Protein AF-A0A2W4LB54-F1 (afdb_monomer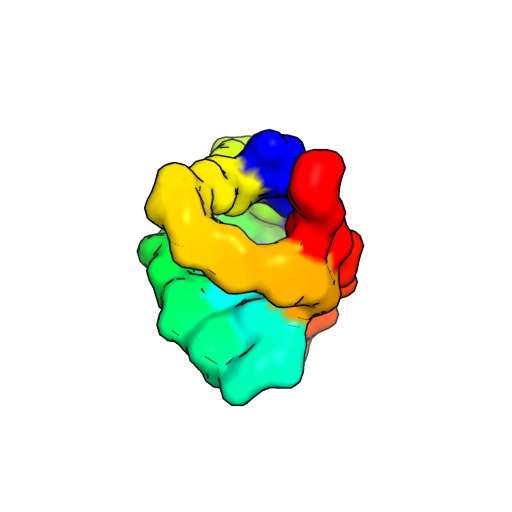_lite)

Foldseek 3Di:
DAWDKDFDAAAQFWKWKWKAFPVGDIDTDDTDTQHNRRMCPVVRDDDDADVPRDWFKMKMWIATPPRRDIDIDIDTGDD

pLDDT: mean 94.46, std 4.21, range [80.69, 98.62]

Stru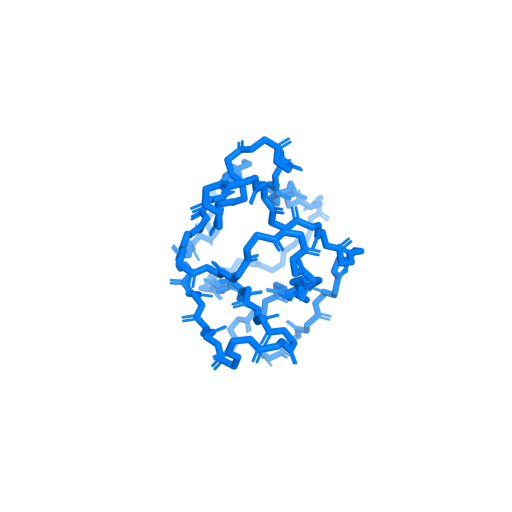cture (mmCIF, N/CA/C/O backbone):
data_AF-A0A2W4LB54-F1
#
_entry.id   AF-A0A2W4LB54-F1
#
loop_
_atom_site.group_PDB
_atom_site.id
_atom_site.type_symbol
_atom_site.label_atom_id
_atom_site.label_alt_id
_atom_site.label_comp_id
_atom_site.label_asym_id
_atom_site.label_entity_id
_atom_site.label_seq_id
_atom_site.pdbx_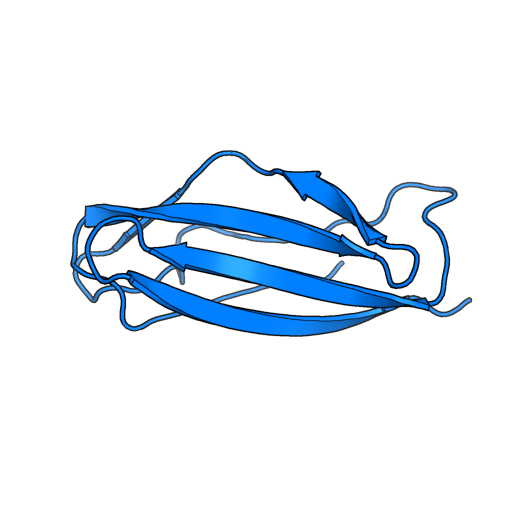PDB_ins_code
_atom_site.Cartn_x
_atom_site.Cartn_y
_atom_site.Cartn_z
_atom_site.occupancy
_atom_site.B_iso_or_equiv
_atom_site.auth_seq_id
_atom_site.auth_comp_id
_atom_site.auth_asym_id
_atom_site.auth_atom_id
_atom_site.pdbx_PDB_model_num
ATOM 1 N N . MET A 1 1 ? 0.202 2.565 -15.908 1.00 86.62 1 MET A N 1
ATOM 2 C CA . MET A 1 1 ? -0.265 3.073 -14.600 1.00 86.62 1 MET A CA 1
ATOM 3 C C . MET A 1 1 ? -1.153 2.018 -13.974 1.00 86.62 1 MET A C 1
ATOM 5 O O . MET A 1 1 ? -1.972 1.452 -14.688 1.00 86.62 1 MET A O 1
ATOM 9 N N . PHE A 1 2 ? -0.962 1.724 -12.693 1.00 92.44 2 PHE A N 1
ATOM 10 C CA . PHE A 1 2 ? -1.748 0.742 -11.948 1.00 92.44 2 PHE A CA 1
ATOM 11 C C . PHE A 1 2 ? -2.544 1.457 -10.860 1.00 92.44 2 PHE A C 1
ATOM 13 O O . PHE A 1 2 ? -1.949 2.158 -10.049 1.00 92.44 2 PHE A O 1
ATOM 20 N N . PHE A 1 3 ? -3.867 1.305 -10.853 1.00 93.69 3 PHE A N 1
ATOM 21 C CA . PHE A 1 3 ? -4.733 1.881 -9.824 1.00 93.69 3 PHE A CA 1
ATOM 22 C C . PHE A 1 3 ? -5.037 0.847 -8.753 1.00 93.69 3 PHE A C 1
ATOM 24 O O . PHE A 1 3 ? -5.263 -0.324 -9.058 1.00 93.69 3 PHE A O 1
ATOM 31 N N . PHE A 1 4 ? -5.093 1.299 -7.507 1.00 94.31 4 PHE A N 1
ATOM 32 C CA . PHE A 1 4 ? -5.339 0.438 -6.367 1.00 94.31 4 PHE A CA 1
ATOM 33 C C . PHE A 1 4 ? -6.443 1.009 -5.485 1.00 94.31 4 PHE A C 1
ATOM 35 O O . PHE A 1 4 ? -6.480 2.197 -5.176 1.0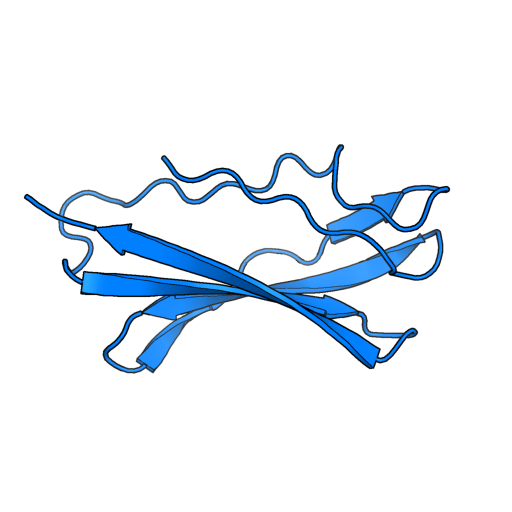0 94.31 4 PHE A O 1
ATOM 42 N N . ASN A 1 5 ? -7.344 0.129 -5.070 1.00 95.00 5 ASN A N 1
ATOM 43 C CA . ASN A 1 5 ? -8.351 0.416 -4.069 1.00 95.00 5 ASN A CA 1
ATOM 44 C C . ASN A 1 5 ? -8.412 -0.765 -3.100 1.00 95.00 5 ASN A C 1
ATOM 46 O O . ASN A 1 5 ? -8.261 -1.917 -3.506 1.00 95.00 5 ASN A O 1
ATOM 50 N N . ALA A 1 6 ? -8.660 -0.468 -1.831 1.00 97.00 6 ALA A N 1
ATOM 51 C CA . ALA A 1 6 ? -8.810 -1.448 -0.773 1.00 97.00 6 ALA A CA 1
ATOM 52 C C . ALA A 1 6 ? -9.886 -0.996 0.213 1.00 97.00 6 ALA A C 1
ATOM 54 O O . ALA A 1 6 ? -10.174 0.192 0.355 1.00 97.00 6 ALA A O 1
ATOM 55 N N . SER A 1 7 ? -10.481 -1.957 0.907 1.00 97.44 7 SER A N 1
ATOM 56 C CA . SER A 1 7 ? -11.538 -1.710 1.881 1.00 97.44 7 SER A CA 1
ATOM 57 C C . SER A 1 7 ? -11.473 -2.698 3.031 1.00 97.44 7 SER A C 1
ATOM 59 O O . SER A 1 7 ? -10.844 -3.751 2.932 1.00 97.44 7 SER A O 1
ATOM 61 N N . GLY A 1 8 ? -12.198 -2.375 4.097 1.00 97.75 8 GLY A N 1
ATOM 62 C CA . GLY A 1 8 ? -12.248 -3.167 5.316 1.00 97.75 8 GLY A CA 1
ATOM 63 C C . GLY A 1 8 ? -11.414 -2.570 6.442 1.00 97.75 8 GLY A C 1
ATOM 64 O O . GLY A 1 8 ? -11.253 -3.230 7.455 1.00 97.75 8 GLY A O 1
ATOM 65 N N . PHE A 1 9 ? -10.905 -1.354 6.314 1.00 98.56 9 PHE A N 1
ATOM 66 C CA . PHE A 1 9 ? -10.249 -0.649 7.414 1.00 98.56 9 PHE A CA 1
ATOM 67 C C . PHE A 1 9 ? -11.296 -0.042 8.362 1.00 98.56 9 PHE A C 1
ATOM 69 O O . PHE A 1 9 ? -12.495 -0.056 8.071 1.00 98.56 9 PHE A O 1
ATOM 76 N N . GLN A 1 10 ? -10.874 0.478 9.510 1.00 98.62 10 GLN A N 1
ATOM 77 C CA . GLN A 1 10 ? -11.737 1.306 10.344 1.00 98.62 10 GLN A CA 1
ATOM 78 C C . GLN A 1 10 ? -11.917 2.697 9.710 1.00 98.62 10 GLN A C 1
ATOM 80 O O . GLN A 1 10 ? -10.987 3.220 9.093 1.00 98.62 10 GLN A O 1
ATOM 85 N N . PRO A 1 11 ? -13.093 3.329 9.860 1.00 98.44 11 PRO A N 1
ATOM 86 C CA . PRO A 1 11 ? -13.293 4.711 9.436 1.00 98.44 11 PRO A CA 1
ATOM 87 C C . PRO A 1 11 ? -12.237 5.665 10.011 1.00 98.44 11 PRO A C 1
ATOM 89 O O . PRO A 1 11 ? -12.026 5.702 11.222 1.00 98.44 11 PRO A O 1
ATOM 92 N N . GLY A 1 12 ? -11.578 6.448 9.151 1.00 98.12 12 GLY A N 1
ATOM 93 C CA . GLY A 1 12 ? -10.549 7.417 9.550 1.00 98.12 12 GLY A CA 1
ATOM 94 C C . GLY A 1 12 ? -9.185 6.823 9.919 1.00 98.12 12 GLY A C 1
ATOM 95 O O . GLY A 1 12 ? -8.280 7.583 10.269 1.00 98.12 12 GLY A O 1
ATOM 96 N N . GLU A 1 13 ? -9.026 5.501 9.831 1.00 98.25 13 GLU A N 1
ATOM 97 C CA . GLU A 1 13 ? -7.776 4.800 10.120 1.00 98.25 13 GLU A CA 1
ATOM 98 C C . GLU A 1 13 ? -6.657 5.219 9.167 1.00 98.25 13 GLU A C 1
ATOM 100 O O . GLU A 1 13 ? -6.872 5.344 7.960 1.00 98.25 13 GLU A O 1
ATOM 105 N N . GLU A 1 14 ? -5.449 5.386 9.710 1.00 98.38 14 GLU A N 1
ATOM 106 C CA . GLU A 1 14 ? -4.244 5.541 8.903 1.00 98.38 14 GLU A CA 1
ATOM 107 C C . GLU A 1 14 ? -3.820 4.191 8.311 1.00 98.38 14 GLU A C 1
ATOM 109 O O . GLU A 1 14 ? -3.632 3.199 9.026 1.00 98.38 14 GLU A O 1
ATOM 114 N N . VAL A 1 15 ? -3.655 4.172 6.993 1.00 98.38 15 VAL A N 1
ATOM 115 C CA . VAL A 1 15 ? -3.293 3.003 6.204 1.00 98.38 15 VAL A CA 1
ATOM 116 C C . VAL A 1 15 ? -1.954 3.256 5.522 1.00 98.38 15 VAL A C 1
ATOM 118 O O . VAL A 1 15 ? -1.811 4.153 4.690 1.00 98.38 15 VAL A O 1
ATOM 121 N N . GLN A 1 16 ? -0.971 2.441 5.888 1.00 97.81 16 GLN A N 1
ATOM 122 C CA . GLN A 1 16 ? 0.392 2.472 5.368 1.00 97.81 16 GLN A CA 1
ATOM 123 C C . GLN A 1 16 ? 0.441 1.799 3.996 1.00 97.81 16 GLN A C 1
ATOM 125 O O . GLN A 1 16 ? -0.101 0.703 3.832 1.00 97.81 16 GLN A O 1
ATOM 130 N N . ILE A 1 17 ? 1.099 2.434 3.022 1.00 97.25 17 ILE A N 1
ATOM 131 C CA . ILE A 1 17 ? 1.170 1.955 1.637 1.00 97.25 17 ILE A CA 1
ATOM 132 C C . ILE A 1 17 ? 2.614 1.617 1.259 1.00 97.25 17 ILE A C 1
ATOM 134 O O . ILE A 1 17 ? 3.521 2.438 1.401 1.00 97.25 17 ILE A O 1
ATOM 138 N N . ALA A 1 18 ? 2.817 0.417 0.717 1.00 96.19 18 ALA A N 1
ATOM 139 C CA . ALA A 1 18 ? 4.100 -0.029 0.185 1.00 96.19 18 ALA A CA 1
ATOM 140 C C . ALA A 1 18 ? 3.935 -0.658 -1.201 1.00 96.19 18 ALA A C 1
ATOM 142 O O . ALA A 1 18 ? 3.020 -1.444 -1.433 1.00 96.19 18 ALA A O 1
ATOM 143 N N . ILE A 1 19 ? 4.853 -0.354 -2.114 1.00 95.50 19 ILE A N 1
ATOM 144 C CA . ILE A 1 19 ? 5.007 -1.030 -3.403 1.00 95.50 19 ILE A CA 1
ATOM 145 C C . ILE A 1 19 ? 6.295 -1.837 -3.337 1.00 95.50 19 ILE A C 1
ATOM 147 O O . ILE A 1 19 ? 7.341 -1.295 -2.994 1.00 95.50 19 ILE A O 1
ATOM 151 N N . ILE A 1 20 ? 6.216 -3.127 -3.637 1.00 95.19 20 ILE A N 1
ATOM 152 C CA . ILE A 1 20 ? 7.322 -4.070 -3.478 1.00 95.19 20 ILE A CA 1
ATOM 153 C C . ILE A 1 20 ? 7.530 -4.786 -4.811 1.00 95.19 20 ILE A C 1
ATOM 155 O O . ILE A 1 20 ? 6.614 -5.453 -5.301 1.00 95.19 20 ILE A O 1
ATOM 159 N N . ALA A 1 21 ? 8.717 -4.630 -5.387 1.00 93.88 21 ALA A N 1
ATOM 160 C CA . ALA A 1 21 ? 9.162 -5.340 -6.580 1.00 93.88 21 ALA A CA 1
ATOM 161 C C . ALA A 1 21 ? 9.546 -6.794 -6.254 1.00 93.88 21 ALA A C 1
ATOM 163 O O . ALA A 1 21 ? 9.774 -7.156 -5.097 1.00 93.88 21 ALA A O 1
ATOM 164 N N . SER A 1 22 ? 9.636 -7.648 -7.276 1.00 89.81 22 SER A N 1
ATOM 165 C CA . SER A 1 22 ? 9.960 -9.073 -7.115 1.00 89.81 22 SER A CA 1
ATOM 166 C C . SER A 1 22 ? 11.366 -9.340 -6.577 1.00 89.81 22 SER A C 1
ATOM 168 O O . SER A 1 22 ? 11.600 -10.400 -6.004 1.00 89.81 22 SER A O 1
ATOM 170 N N . ASP A 1 23 ? 12.288 -8.393 -6.743 1.00 86.81 23 ASP A N 1
ATOM 171 C CA . ASP A 1 23 ? 13.637 -8.433 -6.165 1.00 86.81 23 ASP A CA 1
ATOM 172 C C . ASP A 1 23 ? 13.676 -7.981 -4.689 1.00 86.81 23 ASP A C 1
ATOM 174 O O . ASP A 1 23 ? 14.731 -8.000 -4.059 1.00 86.81 23 ASP A O 1
ATOM 178 N N . GLY A 1 24 ? 12.524 -7.597 -4.126 1.00 85.88 24 GLY A N 1
ATOM 179 C CA . GLY A 1 24 ? 12.376 -7.133 -2.750 1.00 85.88 24 GLY A CA 1
ATOM 180 C C . GLY A 1 24 ? 12.549 -5.625 -2.566 1.00 85.88 24 GLY A C 1
ATOM 181 O O . GLY A 1 24 ? 12.344 -5.147 -1.450 1.00 85.88 24 GLY A O 1
ATOM 182 N N . GLN A 1 25 ? 12.874 -4.864 -3.619 1.00 88.88 25 GLN A N 1
ATOM 183 C CA . GLN A 1 25 ? 12.947 -3.407 -3.527 1.00 88.88 25 GLN A CA 1
ATOM 184 C C . GLN A 1 25 ? 11.584 -2.827 -3.154 1.00 88.88 25 GLN A C 1
ATOM 186 O O . GLN A 1 25 ? 10.566 -3.135 -3.779 1.00 88.88 25 GLN A O 1
ATOM 191 N N . GLN A 1 26 ? 11.571 -1.974 -2.130 1.00 90.81 26 GLN A N 1
ATOM 192 C CA . GLN A 1 26 ? 10.358 -1.353 -1.620 1.00 90.81 26 GLN A CA 1
ATOM 193 C C . GLN A 1 26 ? 10.378 0.153 -1.862 1.00 90.81 26 GLN A C 1
ATOM 195 O O . GLN A 1 26 ? 11.335 0.848 -1.530 1.00 90.81 26 GLN A O 1
ATOM 200 N N . THR A 1 27 ? 9.269 0.672 -2.372 1.00 86.69 27 THR A N 1
ATOM 201 C CA . THR A 1 27 ? 8.968 2.101 -2.399 1.00 86.69 27 THR A CA 1
ATOM 202 C C . THR A 1 27 ? 7.753 2.347 -1.514 1.00 86.69 27 THR A C 1
ATOM 204 O O . THR A 1 27 ? 6.680 1.792 -1.750 1.00 86.69 27 THR A O 1
ATOM 207 N N . GLY A 1 28 ? 7.932 3.138 -0.457 1.00 80.69 28 GLY A N 1
ATOM 208 C CA . GLY A 1 28 ? 6.820 3.615 0.363 1.00 80.69 28 GLY A CA 1
ATOM 209 C C . GLY A 1 28 ? 6.080 4.755 -0.332 1.00 80.69 28 GLY A C 1
ATOM 210 O O . GLY A 1 28 ? 6.672 5.491 -1.121 1.00 80.69 28 GLY A O 1
ATOM 211 N N . ALA A 1 29 ? 4.797 4.904 -0.024 1.00 84.69 29 ALA A N 1
ATOM 212 C CA . ALA A 1 29 ? 4.045 6.121 -0.308 1.00 84.69 29 ALA A CA 1
ATOM 213 C C . ALA A 1 29 ? 3.615 6.773 1.011 1.00 84.69 29 ALA A C 1
ATOM 215 O O . ALA A 1 29 ? 3.703 6.152 2.073 1.00 84.69 29 ALA A O 1
ATOM 216 N N . GLU A 1 30 ? 3.160 8.024 0.948 1.00 90.88 30 GLU A N 1
ATOM 217 C CA . GLU A 1 30 ? 2.566 8.659 2.122 1.00 90.88 30 GLU A CA 1
ATOM 218 C C . GLU A 1 30 ? 1.360 7.839 2.612 1.00 90.88 30 GLU A C 1
ATOM 220 O O . GLU A 1 30 ? 0.585 7.329 1.791 1.00 90.88 30 GLU A O 1
ATOM 225 N N . PRO A 1 31 ? 1.189 7.685 3.937 1.00 95.25 31 PRO A N 1
ATOM 226 C CA . PRO A 1 31 ? 0.015 7.030 4.484 1.00 95.25 31 PRO A CA 1
ATOM 227 C C . PRO A 1 31 ? -1.255 7.768 4.072 1.00 95.25 31 PRO A C 1
ATOM 229 O O . PRO A 1 31 ? -1.292 8.997 4.000 1.00 95.25 31 PRO A O 1
ATOM 232 N N . VAL A 1 32 ? -2.328 7.016 3.855 1.00 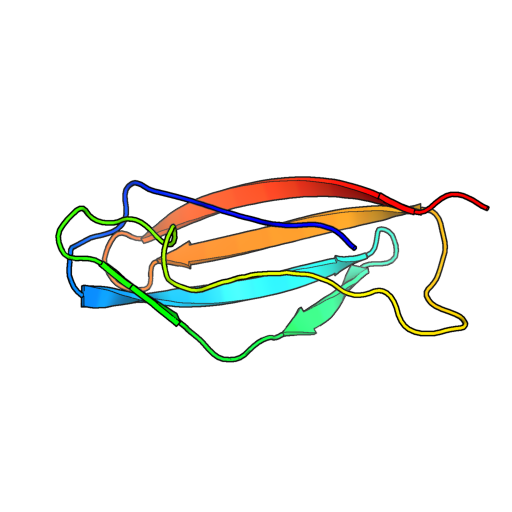97.12 32 VAL A N 1
ATOM 233 C CA . VAL A 1 32 ? -3.646 7.578 3.539 1.00 97.12 32 VAL A CA 1
ATOM 234 C C . VAL A 1 32 ? -4.644 7.248 4.633 1.00 97.12 32 VAL A C 1
ATOM 236 O O . VAL A 1 32 ? -4.458 6.299 5.390 1.00 97.12 32 VAL A O 1
ATOM 239 N N . LYS A 1 33 ? -5.729 8.019 4.717 1.00 98.06 33 LYS A N 1
ATOM 240 C CA . LYS A 1 33 ? -6.831 7.717 5.633 1.00 98.06 33 LYS A CA 1
ATOM 241 C C . LYS A 1 33 ? -7.947 6.968 4.925 1.00 98.06 33 LYS A C 1
ATOM 243 O O . LYS A 1 33 ? -8.358 7.356 3.831 1.00 98.06 33 LYS A O 1
ATOM 248 N N . ALA A 1 34 ? -8.467 5.939 5.582 1.00 98.44 34 ALA A N 1
ATOM 249 C CA . ALA A 1 34 ? -9.698 5.295 5.160 1.00 98.44 34 ALA A CA 1
ATOM 250 C C . ALA A 1 34 ? -10.894 6.245 5.313 1.00 98.44 34 ALA A C 1
ATOM 252 O O . ALA A 1 34 ? -11.016 6.979 6.297 1.00 98.44 34 ALA A O 1
ATOM 253 N N . ASP A 1 35 ? -11.785 6.226 4.326 1.00 98.19 35 ASP A N 1
ATOM 254 C CA . ASP A 1 35 ? -13.026 6.992 4.344 1.00 98.19 35 ASP A CA 1
ATOM 255 C C . ASP A 1 35 ? -14.006 6.473 5.417 1.00 98.19 35 ASP A C 1
ATOM 257 O O . ASP A 1 35 ? -13.747 5.495 6.121 1.00 98.19 35 ASP A O 1
ATOM 261 N N . GLN A 1 36 ? -15.167 7.120 5.542 1.00 98.25 36 GLN A N 1
ATOM 262 C CA . GLN A 1 36 ? -16.189 6.760 6.537 1.00 98.25 36 GLN A CA 1
ATOM 263 C C . GLN A 1 36 ? -16.756 5.338 6.376 1.00 98.25 36 GLN A C 1
ATOM 265 O O . GLN A 1 36 ? -17.377 4.815 7.295 1.00 98.25 36 GLN A O 1
ATOM 270 N N . SER A 1 37 ? -16.542 4.700 5.224 1.00 97.94 37 SER A N 1
ATOM 271 C CA . SER A 1 37 ? -16.913 3.307 4.964 1.00 97.94 37 SER A CA 1
ATOM 272 C C . SER A 1 37 ? -15.758 2.319 5.172 1.00 97.94 37 SER A C 1
ATOM 274 O O . SER A 1 37 ? -15.918 1.127 4.912 1.00 97.94 37 SER A O 1
ATOM 276 N N . GLY A 1 38 ? -14.593 2.786 5.637 1.00 98.25 38 GLY A N 1
ATOM 277 C CA . GLY A 1 38 ? -13.404 1.950 5.795 1.00 98.25 38 GLY A CA 1
ATOM 278 C C . GLY A 1 38 ? -12.720 1.619 4.466 1.00 98.25 38 GLY A C 1
ATOM 279 O O . GLY A 1 38 ? -12.104 0.556 4.340 1.00 98.25 38 GLY A O 1
ATOM 280 N N . SER A 1 39 ? -12.872 2.478 3.452 1.00 98.12 39 SER A N 1
ATOM 281 C CA . SER A 1 39 ? -12.356 2.276 2.093 1.00 98.12 39 SER A CA 1
ATOM 282 C C . SER A 1 39 ? -11.304 3.317 1.697 1.00 98.12 39 SER A C 1
ATOM 284 O O . SER A 1 39 ? -11.281 4.430 2.213 1.00 98.12 39 SER A O 1
ATOM 286 N N . LEU A 1 40 ? -10.440 2.959 0.745 1.00 97.56 40 LEU A N 1
ATOM 287 C CA . LEU A 1 40 ? -9.446 3.841 0.124 1.00 97.56 40 LEU A CA 1
ATOM 288 C C . LEU A 1 40 ? -9.899 4.365 -1.248 1.00 97.56 40 LEU A C 1
ATOM 290 O O . LEU A 1 40 ? -9.094 4.914 -1.999 1.00 97.56 40 LEU A O 1
ATOM 294 N N . ARG A 1 41 ? -11.183 4.219 -1.600 1.00 95.06 41 ARG A N 1
ATOM 295 C CA . ARG A 1 41 ? -11.712 4.530 -2.939 1.00 95.06 41 ARG A CA 1
ATOM 296 C C . ARG A 1 41 ? -11.409 5.957 -3.390 1.00 95.06 41 ARG A 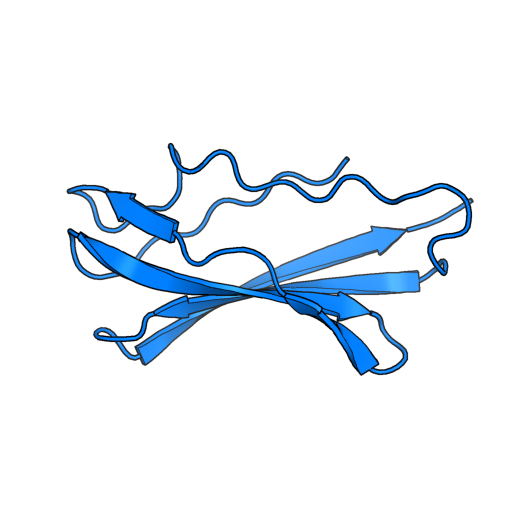C 1
ATOM 298 O O . ARG A 1 41 ? -11.165 6.182 -4.572 1.00 95.06 41 ARG A O 1
ATOM 305 N N . TYR A 1 42 ? -11.437 6.905 -2.459 1.00 93.00 42 TYR A N 1
ATOM 306 C CA . TYR A 1 42 ? -11.212 8.326 -2.731 1.00 93.00 42 TYR A CA 1
ATOM 307 C C . TYR A 1 42 ? -9.770 8.777 -2.477 1.00 93.00 42 TYR A C 1
ATOM 309 O O . TYR A 1 42 ? -9.459 9.943 -2.693 1.00 93.00 42 TYR A O 1
ATOM 317 N N . ALA A 1 43 ? -8.885 7.867 -2.055 1.00 93.94 43 ALA A N 1
ATOM 318 C CA . ALA A 1 43 ? -7.478 8.176 -1.814 1.00 93.94 43 ALA A CA 1
ATOM 319 C C . ALA A 1 43 ? -6.671 8.327 -3.115 1.00 93.94 43 ALA A C 1
ATOM 321 O O . ALA A 1 43 ? -5.554 8.831 -3.084 1.00 93.94 43 ALA A O 1
ATOM 322 N N . GLY A 1 44 ? -7.219 7.894 -4.259 1.00 92.06 44 GLY A N 1
ATOM 323 C CA . GLY A 1 44 ? -6.577 8.068 -5.562 1.00 92.06 44 GLY A CA 1
ATOM 324 C C . GLY A 1 44 ? -5.226 7.360 -5.668 1.00 92.06 44 GLY A C 1
ATOM 325 O O . GLY A 1 44 ? -4.325 7.876 -6.316 1.00 92.06 44 GLY A O 1
ATOM 326 N N . LEU A 1 45 ? -5.069 6.201 -5.022 1.00 93.75 45 LEU A N 1
ATOM 327 C CA . LEU A 1 45 ? -3.807 5.466 -5.016 1.00 93.75 45 LEU A CA 1
ATOM 328 C C . LEU A 1 45 ? -3.507 4.888 -6.401 1.00 93.75 45 LEU A C 1
ATOM 330 O O . LEU A 1 45 ? -4.275 4.094 -6.956 1.00 93.75 45 LEU A O 1
ATOM 334 N N . PHE A 1 46 ? -2.352 5.258 -6.943 1.00 93.12 46 PHE A N 1
ATOM 335 C CA . PHE A 1 46 ? -1.832 4.683 -8.171 1.00 93.12 46 PHE A CA 1
ATOM 336 C C . PHE A 1 46 ? -0.317 4.520 -8.110 1.00 93.12 46 PHE A C 1
ATOM 338 O O . PHE A 1 46 ? 0.387 5.232 -7.399 1.00 93.12 46 PHE A O 1
ATOM 345 N N . TYR A 1 47 ? 0.184 3.592 -8.919 1.00 92.44 47 TYR A N 1
ATOM 346 C CA . TYR A 1 47 ? 1.591 3.486 -9.253 1.00 92.44 47 TYR A CA 1
ATOM 347 C C . TYR A 1 47 ? 1.803 3.851 -10.722 1.00 92.44 47 TYR A C 1
ATOM 349 O O . TYR A 1 47 ? 1.273 3.206 -11.638 1.00 92.44 47 TYR A O 1
ATOM 357 N N . ALA A 1 48 ? 2.581 4.904 -10.945 1.00 92.06 48 ALA A N 1
ATOM 358 C CA . ALA A 1 48 ? 3.103 5.267 -12.251 1.00 92.06 48 ALA A CA 1
ATOM 359 C C . ALA A 1 48 ? 4.575 4.855 -12.291 1.00 92.06 48 ALA A C 1
ATOM 361 O O . ALA A 1 48 ? 5.399 5.481 -11.635 1.00 92.06 48 ALA A O 1
ATOM 362 N N . SER A 1 49 ? 4.886 3.788 -13.026 1.00 89.75 49 SER A N 1
ATOM 363 C CA . SER A 1 49 ? 6.250 3.279 -13.184 1.00 89.75 49 SER A CA 1
ATOM 364 C C . SER A 1 49 ? 7.137 4.331 -13.865 1.00 89.75 49 SER A C 1
ATOM 366 O O . SER A 1 49 ? 6.846 4.687 -15.016 1.00 89.75 49 SER A O 1
ATOM 368 N N . PRO A 1 50 ? 8.204 4.829 -13.209 1.00 87.06 50 PRO A N 1
ATOM 369 C CA . PRO A 1 50 ? 9.216 5.648 -13.867 1.00 87.06 50 PRO A CA 1
ATOM 370 C C . PRO A 1 50 ? 9.831 4.963 -15.092 1.00 87.06 50 PRO A C 1
ATOM 372 O O . PRO A 1 50 ? 9.803 3.733 -15.222 1.00 87.06 50 PRO A O 1
ATOM 375 N N . ARG A 1 51 ? 10.452 5.766 -15.964 1.00 84.38 51 ARG A N 1
ATOM 376 C CA . ARG A 1 51 ? 11.360 5.239 -16.989 1.00 84.38 51 ARG A CA 1
ATOM 377 C C . ARG A 1 51 ? 12.454 4.441 -16.266 1.00 84.38 51 ARG A C 1
ATOM 379 O O . ARG A 1 51 ? 12.945 4.900 -15.242 1.00 84.38 51 ARG A O 1
ATOM 386 N N . ASP A 1 52 ? 12.748 3.240 -16.754 1.00 87.50 52 ASP A N 1
ATOM 387 C CA . ASP A 1 52 ? 13.742 2.312 -16.184 1.00 87.50 52 ASP A CA 1
ATOM 388 C C . ASP A 1 52 ? 13.325 1.582 -14.892 1.00 87.50 52 ASP A C 1
ATOM 390 O O . ASP A 1 52 ? 14.152 0.957 -14.229 1.00 87.50 52 ASP A O 1
ATOM 394 N N . THR A 1 53 ? 12.029 1.586 -14.554 1.00 89.31 53 THR A N 1
ATOM 395 C CA . THR A 1 53 ? 11.504 0.664 -13.532 1.00 89.31 53 THR A CA 1
ATOM 396 C C . THR A 1 53 ? 11.792 -0.783 -13.946 1.00 89.31 53 THR A C 1
ATOM 398 O O . THR A 1 53 ? 11.480 -1.139 -15.088 1.00 89.31 53 THR A O 1
ATOM 401 N N . PRO A 1 54 ? 12.335 -1.631 -13.052 1.00 90.69 54 PRO A N 1
ATOM 402 C CA . PRO A 1 54 ? 12.527 -3.043 -13.346 1.00 90.69 54 PRO A CA 1
ATOM 403 C C . PRO A 1 54 ? 11.239 -3.709 -13.843 1.00 90.69 54 PRO A C 1
ATOM 405 O O . PRO A 1 54 ? 10.141 -3.459 -13.351 1.00 90.69 54 PRO A O 1
ATOM 408 N N . LEU A 1 55 ? 11.365 -4.571 -14.846 1.00 92.62 55 LEU A N 1
ATOM 409 C CA . LEU A 1 55 ? 10.247 -5.405 -15.276 1.00 92.62 55 LEU A CA 1
ATOM 410 C C . LEU A 1 55 ? 10.052 -6.554 -14.285 1.00 92.62 55 LEU A C 1
ATOM 412 O O . LEU A 1 55 ? 11.001 -6.988 -13.631 1.00 92.62 55 LEU A O 1
ATOM 416 N N . GLY A 1 56 ? 8.835 -7.085 -14.206 1.00 94.62 56 GLY A N 1
ATOM 417 C CA . GLY A 1 56 ? 8.529 -8.231 -13.354 1.00 94.62 56 GLY A CA 1
ATOM 418 C C . GLY A 1 56 ? 7.280 -8.056 -12.504 1.00 94.62 56 GLY A C 1
ATOM 419 O O . GLY A 1 56 ? 6.426 -7.211 -12.774 1.00 94.62 56 GLY A O 1
ATOM 420 N N . LEU A 1 57 ? 7.156 -8.917 -11.494 1.00 96.06 57 LEU A N 1
ATOM 421 C CA . LEU A 1 57 ? 6.021 -8.939 -10.578 1.00 96.06 57 LEU A CA 1
ATOM 422 C C . LEU A 1 57 ? 6.197 -7.879 -9.491 1.00 96.06 57 LEU A C 1
ATOM 424 O O . LEU A 1 57 ? 7.238 -7.789 -8.849 1.00 96.06 57 LEU A O 1
ATOM 428 N N . TYR A 1 58 ? 5.127 -7.146 -9.235 1.00 96.19 58 TYR A N 1
ATOM 429 C CA . TYR A 1 58 ? 5.019 -6.171 -8.168 1.00 96.19 58 TYR A CA 1
ATOM 430 C C . TYR A 1 58 ? 3.820 -6.499 -7.290 1.00 96.19 58 TYR A C 1
ATOM 432 O O . TYR A 1 58 ? 2.818 -7.058 -7.749 1.00 96.19 58 TYR A O 1
ATOM 440 N N . ARG A 1 59 ? 3.899 -6.096 -6.023 1.00 96.12 59 ARG A N 1
ATOM 441 C CA . ARG A 1 59 ? 2.742 -6.040 -5.132 1.00 96.12 59 ARG A CA 1
ATOM 442 C C . ARG A 1 59 ? 2.612 -4.670 -4.486 1.00 96.12 59 ARG A C 1
ATOM 444 O O . ARG A 1 59 ? 3.598 -4.113 -4.014 1.00 96.12 59 ARG A O 1
ATOM 451 N N . MET A 1 60 ? 1.391 -4.154 -4.439 1.00 96.19 60 MET A N 1
ATOM 452 C CA . MET A 1 60 ? 1.025 -3.002 -3.622 1.00 96.19 60 MET A CA 1
ATOM 453 C C . MET A 1 60 ? 0.319 -3.508 -2.366 1.00 96.19 60 MET A C 1
ATOM 455 O O . MET A 1 60 ? -0.621 -4.299 -2.459 1.00 96.19 60 MET A O 1
ATOM 459 N N . VAL A 1 61 ? 0.796 -3.084 -1.203 1.00 97.06 61 VAL A N 1
ATOM 460 C CA . VAL A 1 61 ? 0.334 -3.517 0.115 1.00 97.06 61 VAL A CA 1
ATOM 461 C C . VAL A 1 61 ? -0.232 -2.313 0.853 1.00 97.06 61 VAL A C 1
ATOM 463 O O . VAL A 1 61 ? 0.439 -1.291 0.967 1.00 97.06 61 VAL A O 1
ATOM 466 N N . ALA A 1 62 ? -1.451 -2.457 1.365 1.00 98.06 62 ALA A N 1
ATOM 467 C CA . ALA A 1 62 ? -2.078 -1.522 2.287 1.00 98.06 62 ALA A CA 1
ATOM 468 C C . ALA A 1 62 ? -2.229 -2.178 3.657 1.00 98.06 62 ALA A C 1
ATOM 470 O O . ALA A 1 62 ? -2.909 -3.200 3.772 1.00 98.06 62 ALA A O 1
ATOM 471 N N . TYR A 1 63 ? -1.609 -1.587 4.675 1.00 98.31 63 TYR A N 1
ATOM 472 C CA . TYR A 1 63 ? -1.637 -2.063 6.054 1.00 98.31 63 TYR A CA 1
ATOM 473 C C . TYR A 1 63 ? -2.354 -1.061 6.958 1.00 98.31 63 TYR A C 1
ATOM 475 O O . TYR A 1 63 ? -1.904 0.073 7.121 1.00 98.31 63 TYR A O 1
ATOM 483 N N . GLY A 1 64 ? -3.468 -1.483 7.549 1.00 98.38 64 GLY A N 1
ATOM 484 C CA . GLY A 1 64 ? -4.205 -0.695 8.526 1.00 98.38 64 GLY A CA 1
ATOM 485 C C . GLY A 1 64 ? -3.542 -0.731 9.903 1.00 98.38 64 GLY A C 1
ATOM 486 O O . GLY A 1 64 ? -3.371 -1.801 10.487 1.00 98.38 64 GLY A O 1
ATOM 487 N N . THR A 1 65 ? -3.205 0.442 10.439 1.00 98.19 65 THR A N 1
ATOM 488 C CA . THR A 1 65 ? -2.518 0.604 11.734 1.00 98.19 65 THR A CA 1
ATOM 489 C C . THR A 1 65 ? -3.381 0.320 12.968 1.00 98.19 65 THR A C 1
ATOM 491 O O . THR A 1 65 ? -2.845 0.086 14.047 1.00 98.19 65 THR A O 1
ATOM 494 N N . THR A 1 66 ? -4.707 0.331 12.832 1.00 98.25 66 THR A N 1
ATOM 495 C CA . THR A 1 66 ? -5.675 0.131 13.925 1.00 98.25 66 THR A CA 1
ATOM 496 C C . THR A 1 66 ? -6.430 -1.192 13.781 1.00 98.25 66 THR A C 1
ATOM 498 O O . THR A 1 66 ? -6.573 -1.946 14.740 1.00 98.25 66 THR A O 1
ATOM 501 N N . SER A 1 67 ? -6.906 -1.507 12.577 1.00 98.06 67 SER A N 1
ATOM 502 C CA . SER A 1 67 ? -7.601 -2.755 12.260 1.00 98.06 67 SER A CA 1
ATOM 503 C C . SER A 1 67 ? -6.659 -3.952 12.118 1.00 98.06 67 SER A C 1
ATOM 505 O O . SER A 1 67 ? -7.135 -5.088 12.135 1.00 98.06 67 SER A O 1
ATOM 507 N N . ASN A 1 68 ? -5.351 -3.713 11.946 1.00 98.19 68 ASN A N 1
ATOM 508 C CA . ASN A 1 68 ? -4.334 -4.711 11.591 1.00 98.19 68 ASN A CA 1
ATOM 509 C C . ASN A 1 68 ? -4.677 -5.505 10.317 1.00 98.19 68 ASN A C 1
ATOM 511 O O . ASN A 1 68 ? -4.197 -6.622 10.108 1.00 98.19 68 ASN A O 1
ATOM 515 N N . ARG A 1 69 ? -5.540 -4.956 9.454 1.00 98.31 69 ARG A N 1
ATOM 516 C CA . ARG A 1 69 ? -5.925 -5.596 8.194 1.00 98.31 69 ARG A CA 1
ATOM 517 C C . ARG A 1 69 ? -4.916 -5.260 7.112 1.00 98.31 69 ARG A C 1
ATOM 519 O O . ARG A 1 69 ? -4.444 -4.132 7.008 1.00 98.31 69 ARG A O 1
ATOM 526 N N . THR A 1 70 ? -4.622 -6.255 6.283 1.00 98.25 70 THR A N 1
ATOM 527 C CA . THR A 1 70 ? -3.746 -6.106 5.122 1.00 98.25 70 THR A CA 1
ATOM 528 C C . THR A 1 70 ? -4.537 -6.383 3.855 1.00 98.25 70 THR A C 1
ATOM 530 O O . THR A 1 70 ? -5.199 -7.414 3.747 1.00 98.25 70 THR A O 1
ATOM 533 N N . SER A 1 71 ? -4.445 -5.479 2.886 1.00 98.00 71 SER A N 1
ATOM 534 C CA . SER A 1 71 ? -4.890 -5.714 1.515 1.00 98.00 71 SER A CA 1
ATOM 535 C C . SER A 1 71 ? -3.674 -5.736 0.599 1.00 98.00 71 SER A C 1
ATOM 537 O O . SER A 1 71 ? -2.739 -4.955 0.776 1.00 98.00 71 SER A O 1
ATOM 539 N N . THR A 1 72 ? -3.642 -6.659 -0.356 1.00 97.31 72 THR A N 1
ATOM 540 C CA . THR A 1 72 ? -2.528 -6.793 -1.295 1.00 97.31 72 THR A CA 1
ATOM 541 C C . THR A 1 72 ? -3.070 -6.963 -2.699 1.00 97.31 72 THR A C 1
ATOM 543 O O . THR A 1 72 ? -3.893 -7.843 -2.945 1.00 97.31 72 THR A O 1
ATOM 546 N N . ALA A 1 73 ? -2.587 -6.137 -3.620 1.00 96.69 73 ALA A N 1
ATOM 547 C CA . ALA A 1 73 ? -2.805 -6.314 -5.045 1.00 96.69 73 ALA A CA 1
ATOM 548 C C . ALA A 1 73 ? -1.487 -6.633 -5.742 1.00 96.69 73 ALA A C 1
ATOM 550 O O . ALA A 1 73 ? -0.438 -6.114 -5.365 1.00 96.69 73 ALA A O 1
ATOM 551 N N . TYR A 1 74 ? -1.560 -7.463 -6.777 1.00 96.25 74 TYR A N 1
ATOM 552 C CA . TYR A 1 74 ? -0.421 -7.853 -7.598 1.00 96.25 74 TYR A CA 1
ATOM 553 C C . TYR A 1 74 ? -0.582 -7.282 -9.004 1.00 96.25 74 TYR A C 1
ATOM 555 O O . TYR A 1 74 ? -1.688 -7.263 -9.543 1.00 96.25 74 TYR A O 1
ATOM 563 N N . PHE A 1 75 ? 0.518 -6.840 -9.603 1.00 95.75 75 PHE A N 1
ATOM 564 C CA . PHE A 1 75 ? 0.565 -6.415 -11.000 1.00 95.75 75 PHE A CA 1
ATOM 565 C C . PHE A 1 75 ? 1.918 -6.760 -11.613 1.00 95.75 75 PHE A C 1
ATOM 567 O O . PHE A 1 75 ? 2.903 -6.929 -10.900 1.00 95.75 75 PHE A O 1
ATOM 574 N N . VAL A 1 76 ? 1.967 -6.894 -12.936 1.00 95.62 76 VAL A N 1
ATOM 575 C CA . VAL A 1 76 ? 3.195 -7.234 -13.662 1.00 95.62 76 VAL A CA 1
ATOM 576 C C . VAL A 1 76 ? 3.548 -6.084 -14.594 1.00 95.62 76 VAL A C 1
ATOM 578 O O . VAL A 1 76 ? 2.679 -5.572 -15.299 1.00 95.62 76 VAL A O 1
ATOM 581 N N . LEU A 1 77 ? 4.818 -5.688 -14.591 1.00 93.69 77 LEU A N 1
ATOM 582 C CA . LEU A 1 77 ? 5.398 -4.812 -15.601 1.00 93.69 77 LEU A CA 1
ATOM 583 C C . LEU A 1 77 ? 6.071 -5.672 -16.669 1.00 93.69 77 LEU A C 1
ATOM 585 O O . LEU A 1 77 ? 6.959 -6.470 -16.367 1.00 93.69 77 LEU A O 1
ATOM 589 N N . THR A 1 78 ? 5.637 -5.509 -17.912 1.00 92.00 78 THR A N 1
ATOM 590 C CA . THR A 1 78 ? 6.193 -6.164 -19.102 1.00 92.00 78 THR A CA 1
ATOM 591 C C . THR A 1 78 ? 6.748 -5.104 -20.060 1.00 92.00 78 THR A C 1
ATOM 593 O O . THR A 1 78 ? 6.432 -3.927 -19.867 1.00 92.00 78 THR A O 1
ATOM 596 N N . PRO A 1 79 ? 7.565 -5.491 -21.060 1.00 89.25 79 PRO A N 1
ATOM 597 C CA . PRO A 1 79 ? 7.979 -4.583 -22.129 1.00 89.25 79 PRO A CA 1
ATOM 598 C C . PRO A 1 79 ? 6.799 -3.915 -22.844 1.00 89.25 79 PRO A C 1
ATOM 600 O O . PRO A 1 79 ? 5.712 -4.543 -22.900 1.00 89.25 79 PRO A O 1
#

Sequence (79 aa):
MFFFNASGFQPGEEVQIAIIASDGQQTGAEPVKADQSGSLRYAGLFYASPRDTPLGLYRMVAYGTTSNRTSTAYFVLTP

Secondary structure (DSSP, 8-state):
-EE---B-PPTT-EEEEEEEETTS-EEEEEEEE--TTSB-TTS--EE-PPTTPPPEEEEEEEEETTT--EEEEEEEE--

Radius of gyration: 12.79 Å; chains: 1; bounding box: 31×18×36 Å